Protein AF-A0A7J8W3J2-F1 (afdb_monomer_lite)

Radius of gyration: 18.78 Å; chains: 1; bounding box: 40×41×49 Å

Secondary structure (DSSP, 8-state):
--GGGSPSSHHHHHHHHHHHHHTS-HHHHHHTHHHHHHHHHHHHHHHHHHHHTT----HHHHHHHHHHHHHHHHHTS-HHHH-GGGGGG-TTSS--

Sequence (96 aa):
MGIAFTEYGPYWRSLRKFCNQQLFTASKIESFAPSRKEVLTHFIESLKEAAAAKEVVNIKFNLKEIIEELLYMVGVFNLADFVPFLGAFDLQVLCL

Structure (mmCIF, N/CA/C/O backbone):
data_AF-A0A7J8W3J2-F1
#
_entry.id   AF-A0A7J8W3J2-F1
#
loop_
_atom_site.group_PDB
_atom_site.id
_atom_site.type_symbol
_atom_site.label_atom_id
_atom_site.label_alt_id
_atom_site.label_comp_id
_atom_site.label_asym_id
_atom_site.label_entity_id
_atom_site.label_seq_id
_atom_site.pdbx_PDB_ins_code
_atom_site.Cartn_x
_atom_site.Cartn_y
_atom_site.Cartn_z
_atom_site.occupancy
_atom_site.B_iso_or_equiv
_atom_site.auth_seq_id
_atom_site.auth_comp_id
_atom_site.auth_asym_id
_atom_site.auth_atom_id
_atom_site.pdbx_PDB_model_num
ATOM 1 N N . MET A 1 1 ? -13.203 -14.710 6.254 1.00 44.72 1 MET A N 1
ATOM 2 C CA . MET A 1 1 ? -13.973 -13.498 5.889 1.00 44.72 1 MET A CA 1
ATOM 3 C C . MET A 1 1 ? -13.567 -12.375 6.833 1.00 44.72 1 MET A C 1
ATOM 5 O O . MET A 1 1 ? -13.855 -12.473 8.014 1.00 44.72 1 MET A O 1
ATOM 9 N N . GLY A 1 2 ? -12.810 -11.381 6.359 1.00 58.25 2 GLY A N 1
ATOM 10 C CA . GLY A 1 2 ? -12.381 -10.238 7.183 1.00 58.25 2 GLY A CA 1
ATOM 11 C C . GLY A 1 2 ? -13.427 -9.118 7.241 1.00 58.25 2 GLY A C 1
ATOM 12 O O . GLY A 1 2 ? -14.462 -9.217 6.587 1.00 58.25 2 GLY A O 1
ATOM 13 N N . ILE A 1 3 ? -13.114 -8.023 7.949 1.00 63.59 3 ILE A N 1
ATOM 14 C CA . ILE A 1 3 ? -13.913 -6.773 8.042 1.00 63.59 3 ILE A CA 1
ATOM 15 C C . ILE A 1 3 ? -14.541 -6.335 6.709 1.00 63.59 3 ILE A C 1
ATOM 17 O O . ILE A 1 3 ? -15.638 -5.782 6.692 1.00 63.59 3 ILE A O 1
ATOM 21 N N . ALA A 1 4 ? -13.832 -6.539 5.595 1.00 61.34 4 ALA A N 1
ATOM 22 C CA . ALA A 1 4 ? -14.266 -6.115 4.266 1.00 61.34 4 ALA A CA 1
ATOM 23 C C . ALA A 1 4 ? -15.522 -6.853 3.766 1.00 61.34 4 ALA A C 1
ATOM 25 O O . ALA A 1 4 ? -16.204 -6.350 2.881 1.00 61.34 4 ALA A O 1
ATOM 26 N N . PHE A 1 5 ? -15.830 -8.019 4.341 1.00 69.88 5 PHE A N 1
ATOM 27 C CA . PHE A 1 5 ? -16.917 -8.901 3.915 1.00 69.88 5 PHE A CA 1
ATOM 28 C C . PHE A 1 5 ? -17.966 -9.135 5.013 1.00 69.88 5 PHE A C 1
ATOM 30 O O . PHE A 1 5 ? -18.831 -9.990 4.851 1.00 69.88 5 PHE A O 1
ATOM 37 N N . THR A 1 6 ? -17.894 -8.412 6.136 1.00 72.50 6 THR A N 1
ATOM 38 C CA . THR A 1 6 ? -18.903 -8.492 7.206 1.00 72.50 6 THR A CA 1
ATOM 39 C C . THR A 1 6 ? -20.012 -7.471 6.982 1.00 72.50 6 THR A C 1
ATOM 41 O O . THR A 1 6 ? -19.724 -6.331 6.612 1.00 72.50 6 THR A O 1
ATOM 44 N N . GLU A 1 7 ? -21.256 -7.844 7.281 1.00 78.19 7 GLU A N 1
ATOM 45 C CA . GLU A 1 7 ? -22.398 -6.933 7.203 1.00 78.19 7 GLU A CA 1
ATOM 46 C C . GLU A 1 7 ? -22.226 -5.703 8.101 1.00 78.19 7 GLU A C 1
ATOM 48 O O . GLU A 1 7 ? -21.598 -5.734 9.167 1.00 78.19 7 GLU A O 1
ATOM 53 N N . TYR A 1 8 ? -22.800 -4.587 7.655 1.00 76.56 8 TYR A N 1
ATOM 54 C CA . TYR A 1 8 ? -22.737 -3.340 8.397 1.00 76.56 8 TYR A CA 1
ATOM 55 C C . TYR A 1 8 ? -23.497 -3.470 9.723 1.00 76.56 8 TYR A C 1
ATOM 57 O O . TYR A 1 8 ? -24.698 -3.723 9.753 1.00 76.56 8 TYR A O 1
ATOM 65 N N . GLY A 1 9 ? -22.806 -3.238 10.837 1.00 82.25 9 GLY A N 1
ATOM 66 C CA . GLY A 1 9 ? -23.394 -3.362 12.166 1.00 82.25 9 GLY A CA 1
ATOM 67 C C . GLY A 1 9 ? -22.520 -2.766 13.268 1.00 82.25 9 GLY A C 1
ATOM 68 O O . GLY A 1 9 ? -21.446 -2.222 12.989 1.00 82.25 9 GLY A O 1
ATOM 69 N N . PRO A 1 10 ? -22.955 -2.855 14.539 1.00 81.44 10 PRO A N 1
ATOM 70 C CA . PRO A 1 10 ? -22.188 -2.361 15.683 1.00 81.44 10 PRO A CA 1
ATOM 71 C C . PRO A 1 10 ? -20.762 -2.924 15.719 1.00 81.44 10 PRO A C 1
ATOM 73 O O . PRO A 1 10 ? -19.817 -2.178 15.955 1.00 81.44 10 PRO A O 1
ATOM 76 N N . TYR A 1 11 ? -20.611 -4.209 15.391 1.00 77.75 11 TYR A N 1
ATOM 77 C CA . TYR A 1 11 ? -19.327 -4.898 15.290 1.00 77.75 11 TYR A CA 1
ATOM 78 C C . TYR A 1 11 ? -18.405 -4.265 14.238 1.00 77.75 11 TYR A C 1
ATOM 80 O O . TYR A 1 11 ? -17.311 -3.812 14.576 1.00 77.75 11 TYR A O 1
ATOM 88 N N . TRP A 1 12 ? -18.874 -4.133 12.991 1.00 78.69 12 TRP A N 1
ATOM 89 C CA . TRP A 1 12 ? -18.111 -3.501 11.908 1.00 78.69 12 TRP A CA 1
ATOM 90 C C . TRP A 1 12 ? -17.699 -2.065 12.251 1.00 78.69 12 TRP A C 1
ATOM 92 O O . TRP A 1 12 ? -16.563 -1.665 12.004 1.00 78.69 12 TRP A O 1
ATOM 102 N N . ARG A 1 13 ? -18.598 -1.285 12.870 1.00 81.12 13 ARG A N 1
ATOM 103 C CA . ARG A 1 13 ? -18.311 0.098 13.285 1.00 81.12 13 ARG A CA 1
ATOM 104 C C . ARG A 1 13 ? -17.188 0.165 14.318 1.00 81.12 13 ARG A C 1
ATOM 106 O O . ARG A 1 13 ? -16.282 0.985 14.169 1.00 81.12 13 ARG A O 1
ATOM 113 N N . SER A 1 14 ? -17.236 -0.690 15.338 1.00 81.50 14 SER A N 1
ATOM 114 C CA . SER A 1 14 ? -16.210 -0.753 16.384 1.00 81.50 14 SER A CA 1
ATOM 115 C C . SER A 1 14 ? -14.852 -1.162 15.821 1.00 81.50 14 SER A C 1
ATOM 117 O O . SER A 1 14 ? -13.844 -0.520 16.105 1.00 81.50 14 SER A O 1
ATOM 119 N N . LEU A 1 15 ? -14.833 -2.170 14.953 1.00 73.81 15 LEU A N 1
ATOM 120 C CA . LEU A 1 15 ? -13.624 -2.648 14.290 1.00 73.81 15 LEU A CA 1
ATOM 121 C C . LEU A 1 15 ? -13.027 -1.618 13.329 1.00 73.81 15 LEU A C 1
ATOM 123 O O . LEU A 1 15 ? -11.829 -1.359 13.380 1.00 73.81 15 LEU A O 1
ATOM 127 N N . ARG A 1 16 ? -13.851 -0.939 12.523 1.00 77.94 16 ARG A N 1
ATOM 128 C CA . ARG A 1 16 ? -13.389 0.168 11.672 1.00 77.94 16 ARG A CA 1
ATOM 129 C C . ARG A 1 16 ? -12.777 1.295 12.498 1.00 77.94 16 ARG A C 1
ATOM 131 O O . ARG A 1 16 ? -11.740 1.834 12.119 1.00 77.94 16 ARG A O 1
ATOM 138 N N . LYS A 1 17 ? -13.407 1.658 13.620 1.00 81.00 17 LYS A N 1
ATOM 139 C CA . LYS A 1 17 ? -12.880 2.676 14.536 1.00 81.00 17 LYS A CA 1
ATOM 140 C C . LYS A 1 17 ? -11.525 2.247 15.103 1.00 81.00 17 LYS A C 1
ATOM 142 O O . LYS A 1 17 ? -10.596 3.046 15.077 1.00 81.00 17 LYS A O 1
ATOM 147 N N . PHE A 1 18 ? -11.398 0.994 15.533 1.00 79.19 18 PHE A N 1
ATOM 148 C CA . PHE A 1 18 ? -10.137 0.430 16.010 1.00 79.19 18 PHE A CA 1
ATOM 149 C C . PHE A 1 18 ? -9.041 0.482 14.935 1.00 79.19 18 PHE A C 1
ATOM 151 O O . PHE A 1 18 ? -7.979 1.050 15.180 1.00 79.19 18 PHE A O 1
ATOM 158 N N . CYS A 1 19 ? -9.314 -0.009 13.720 1.00 74.00 19 CYS A N 1
ATOM 159 C CA . CYS A 1 19 ? -8.361 0.043 12.609 1.00 74.00 19 CYS A CA 1
ATOM 160 C C . CYS A 1 19 ? -7.939 1.483 12.286 1.00 74.00 19 CYS A C 1
ATOM 162 O O . CYS A 1 19 ? -6.751 1.753 12.148 1.00 74.00 19 CYS A O 1
ATOM 164 N N . ASN A 1 20 ? -8.878 2.430 12.232 1.00 76.19 20 ASN A N 1
ATOM 165 C CA . ASN A 1 20 ? -8.551 3.834 11.973 1.00 76.19 20 ASN A CA 1
ATOM 166 C C . ASN A 1 20 ? -7.694 4.471 13.073 1.00 76.19 20 ASN A C 1
ATOM 168 O O . ASN A 1 20 ? -6.856 5.310 12.770 1.00 76.19 20 ASN A O 1
ATOM 172 N N . GLN A 1 21 ? -7.907 4.099 14.335 1.00 77.62 21 GLN A N 1
ATOM 173 C CA . GLN A 1 21 ? -7.194 4.696 15.466 1.00 77.62 21 GLN A CA 1
ATOM 174 C C . GLN A 1 21 ? -5.833 4.054 15.744 1.00 77.62 21 GLN A C 1
ATOM 176 O O . GLN A 1 21 ? -4.962 4.709 16.312 1.00 77.62 21 GLN A O 1
ATOM 181 N N . GLN A 1 22 ? -5.661 2.778 15.399 1.00 72.06 22 GLN A N 1
ATOM 182 C CA . GLN A 1 22 ? -4.469 2.008 15.765 1.00 72.06 22 GLN A CA 1
ATOM 183 C C . GLN A 1 22 ? -3.589 1.650 14.570 1.00 72.06 22 GLN A C 1
ATOM 185 O O . GLN A 1 22 ? -2.370 1.562 14.725 1.00 72.06 22 GLN A O 1
ATOM 190 N N . LEU A 1 23 ? -4.177 1.455 13.388 1.00 67.88 23 LEU A N 1
ATOM 191 C CA . LEU A 1 23 ? -3.477 0.979 12.189 1.00 67.88 23 LEU A CA 1
ATOM 192 C C . LEU A 1 23 ? -3.346 2.080 11.129 1.00 67.88 23 LEU A C 1
ATOM 194 O O . LEU A 1 23 ? -2.284 2.229 10.535 1.00 67.88 23 LEU A O 1
ATOM 198 N N . PHE A 1 24 ? -4.387 2.895 10.938 1.00 72.06 24 PHE A N 1
ATOM 199 C CA . PHE A 1 24 ? -4.455 3.914 9.879 1.00 72.06 24 PHE A CA 1
ATOM 200 C C . PHE A 1 24 ? -4.426 5.358 10.399 1.00 72.06 24 PHE A C 1
ATOM 202 O O . PHE A 1 24 ? -5.032 6.257 9.817 1.00 72.06 24 PHE A O 1
ATOM 209 N N . THR A 1 25 ? -3.708 5.600 11.492 1.00 80.44 25 THR A N 1
ATOM 210 C CA . THR A 1 25 ? -3.467 6.960 11.993 1.00 80.44 25 THR A CA 1
ATOM 211 C C . THR A 1 25 ? -2.476 7.685 11.086 1.00 80.44 25 THR A C 1
ATOM 213 O O . THR A 1 25 ? -1.530 7.068 10.600 1.00 80.44 25 THR A O 1
ATOM 216 N N . ALA A 1 26 ? -2.632 9.002 10.909 1.00 80.00 26 ALA A N 1
ATOM 217 C CA . ALA A 1 26 ? -1.746 9.821 10.071 1.00 80.00 26 ALA A CA 1
ATOM 218 C C . ALA A 1 26 ? -0.254 9.608 10.389 1.00 80.00 26 ALA A C 1
ATOM 220 O O . ALA A 1 26 ? 0.523 9.310 9.491 1.00 80.00 26 ALA A O 1
ATOM 221 N N . SER A 1 27 ? 0.118 9.619 11.673 1.00 80.06 27 SER A N 1
ATOM 222 C CA . SER A 1 27 ? 1.497 9.363 12.119 1.00 80.06 27 SER A CA 1
ATOM 223 C C . SER A 1 27 ? 2.032 7.988 11.692 1.00 80.06 27 SER A C 1
ATOM 225 O O . SER A 1 27 ? 3.188 7.868 11.294 1.00 80.06 27 SER A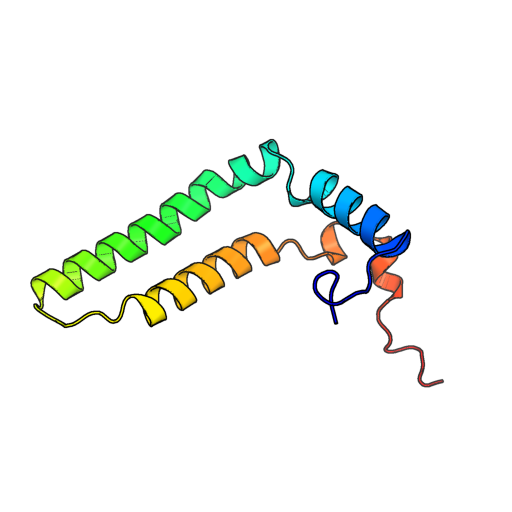 O 1
ATOM 227 N N . LYS A 1 28 ? 1.188 6.950 11.715 1.00 75.50 28 LYS A N 1
ATOM 228 C CA . LYS A 1 28 ? 1.575 5.597 11.295 1.00 75.50 28 LYS A CA 1
ATOM 229 C C . LYS A 1 28 ? 1.683 5.506 9.778 1.00 75.50 28 LYS A C 1
ATOM 231 O O . LYS A 1 28 ? 2.633 4.943 9.257 1.00 75.50 28 LYS A O 1
ATOM 236 N N . ILE A 1 29 ? 0.767 6.134 9.046 1.00 76.56 29 ILE A N 1
ATOM 237 C CA . ILE A 1 29 ? 0.849 6.240 7.582 1.00 76.56 29 ILE A CA 1
ATOM 238 C C . ILE A 1 29 ? 2.129 6.979 7.159 1.00 76.56 29 ILE A C 1
ATOM 240 O O . ILE A 1 29 ? 2.780 6.588 6.184 1.00 76.56 29 ILE A O 1
ATOM 244 N N . GLU A 1 30 ? 2.509 8.024 7.889 1.00 82.00 30 GLU A N 1
ATOM 245 C CA . GLU A 1 30 ? 3.746 8.772 7.671 1.00 82.00 30 GLU A CA 1
ATOM 246 C C . GLU A 1 30 ? 4.991 7.946 7.994 1.00 82.00 30 GLU A C 1
ATOM 248 O O . GLU A 1 30 ? 5.944 7.996 7.219 1.00 82.00 30 GLU A O 1
ATOM 253 N N . SER A 1 31 ? 4.977 7.101 9.032 1.00 79.31 31 SER A N 1
ATOM 254 C CA . SER A 1 31 ? 6.112 6.209 9.308 1.00 79.31 31 SER A CA 1
ATOM 255 C C . SER A 1 31 ? 6.389 5.204 8.181 1.00 79.31 31 SER A C 1
ATOM 257 O O . SER A 1 31 ? 7.525 4.767 8.036 1.00 79.31 31 SER A O 1
ATOM 259 N N . PHE A 1 32 ? 5.399 4.887 7.333 1.00 74.12 32 PHE A N 1
ATOM 260 C CA . PHE A 1 32 ? 5.590 4.063 6.123 1.00 74.12 32 PHE A CA 1
ATOM 261 C C . PHE A 1 32 ? 5.955 4.855 4.867 1.00 74.12 32 PHE A C 1
ATOM 263 O O . PHE A 1 32 ? 6.183 4.257 3.816 1.00 74.12 32 PHE A O 1
ATOM 270 N N . ALA A 1 33 ? 5.989 6.188 4.919 1.00 80.38 33 ALA A N 1
ATOM 271 C CA . ALA A 1 33 ? 6.441 6.998 3.793 1.00 80.38 33 ALA A CA 1
ATOM 272 C C . ALA A 1 33 ? 7.817 6.575 3.232 1.00 80.38 33 ALA A C 1
ATOM 274 O O . ALA A 1 33 ? 7.916 6.486 2.005 1.00 80.38 33 ALA A O 1
ATOM 275 N N . PRO A 1 34 ? 8.849 6.268 4.052 1.00 83.44 34 PRO A N 1
ATOM 276 C CA . PRO A 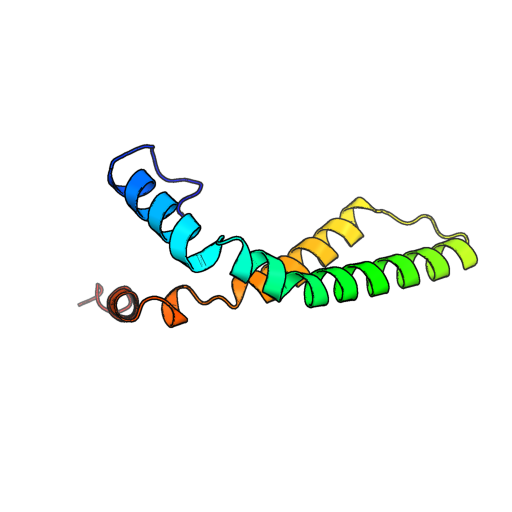1 34 ? 10.130 5.785 3.534 1.00 83.44 34 PRO A CA 1
ATOM 277 C C . PRO A 1 34 ? 10.000 4.455 2.784 1.00 83.44 34 PRO A C 1
ATOM 279 O O . PRO A 1 34 ? 10.448 4.375 1.645 1.00 83.44 34 PRO A O 1
ATOM 282 N N . SER A 1 35 ? 9.303 3.462 3.344 1.00 80.62 35 SER A N 1
ATOM 283 C CA . SER A 1 35 ? 9.100 2.161 2.685 1.00 80.62 35 SER A CA 1
ATOM 284 C C . SER A 1 35 ? 8.324 2.295 1.372 1.00 80.62 35 SER A C 1
ATOM 286 O O . SER A 1 35 ? 8.680 1.680 0.373 1.00 80.62 35 SER A O 1
ATOM 288 N N . ARG A 1 36 ? 7.303 3.167 1.319 1.00 81.50 36 ARG A N 1
ATOM 289 C CA . ARG A 1 36 ? 6.591 3.457 0.060 1.00 81.50 36 ARG A CA 1
ATOM 290 C C . ARG A 1 36 ? 7.498 4.064 -0.997 1.00 81.50 36 ARG A C 1
ATOM 29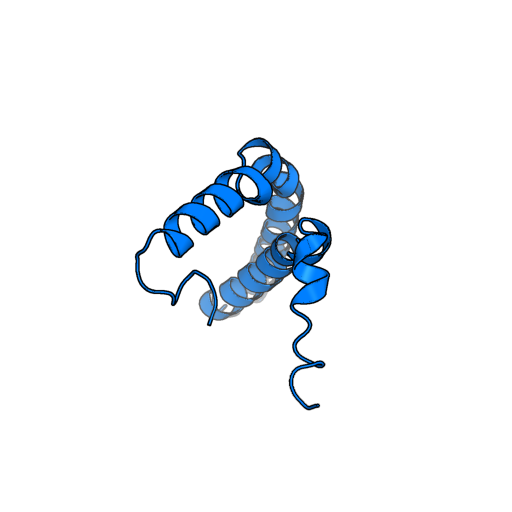2 O O . ARG A 1 36 ? 7.359 3.752 -2.175 1.00 81.50 36 ARG A O 1
ATOM 299 N N . LYS A 1 37 ? 8.396 4.954 -0.581 1.00 86.81 37 LYS A N 1
ATOM 300 C CA . LYS A 1 37 ? 9.351 5.596 -1.479 1.00 86.81 37 LYS A CA 1
ATOM 301 C C . LYS A 1 37 ? 10.361 4.586 -2.018 1.00 86.81 37 LYS A C 1
ATOM 303 O O . LYS A 1 37 ? 10.682 4.656 -3.198 1.00 86.81 37 LYS A O 1
ATOM 308 N N . GLU A 1 38 ? 10.826 3.662 -1.187 1.00 86.69 38 GLU A N 1
ATOM 309 C CA . GLU A 1 38 ? 11.773 2.612 -1.568 1.00 86.69 38 GLU A CA 1
ATOM 310 C C . GLU A 1 38 ? 11.188 1.669 -2.626 1.00 86.69 38 GLU A C 1
ATOM 312 O O . GLU A 1 38 ? 11.729 1.595 -3.728 1.00 86.69 38 GLU A O 1
ATOM 317 N N . VAL A 1 39 ? 10.019 1.069 -2.361 1.00 82.88 39 VAL A N 1
ATOM 318 C CA . VAL A 1 39 ? 9.347 0.159 -3.312 1.00 82.88 39 VAL A CA 1
ATOM 319 C C . VAL A 1 39 ? 9.054 0.864 -4.644 1.00 82.88 39 VAL A C 1
ATOM 321 O O . VAL A 1 39 ? 9.276 0.316 -5.724 1.00 82.88 39 VAL A O 1
ATOM 324 N N . LEU A 1 40 ? 8.603 2.123 -4.595 1.00 86.19 40 LEU A N 1
ATOM 325 C CA . LEU A 1 40 ? 8.341 2.902 -5.807 1.00 86.19 40 LEU A CA 1
ATOM 326 C C . LEU A 1 40 ? 9.628 3.232 -6.580 1.00 86.19 40 LEU A C 1
ATOM 328 O O . LEU A 1 40 ? 9.608 3.271 -7.809 1.00 86.19 40 LEU A O 1
ATOM 332 N N . THR A 1 41 ? 10.736 3.483 -5.879 1.00 90.31 41 THR A N 1
ATOM 333 C CA . THR A 1 41 ? 12.031 3.775 -6.512 1.00 90.31 41 THR A CA 1
ATOM 334 C C . THR A 1 41 ? 12.522 2.557 -7.284 1.00 90.31 41 THR A C 1
ATOM 336 O O . THR A 1 41 ? 12.808 2.686 -8.473 1.00 90.31 41 THR A O 1
ATOM 339 N N . HIS A 1 42 ? 12.493 1.378 -6.656 1.00 87.06 42 HIS A N 1
ATOM 340 C CA . HIS A 1 42 ? 12.856 0.115 -7.298 1.00 87.06 42 HIS A CA 1
ATOM 341 C C . HIS A 1 42 ? 11.987 -0.172 -8.534 1.00 87.06 42 HIS A C 1
ATOM 343 O O . HIS A 1 42 ? 12.485 -0.537 -9.598 1.00 87.06 42 HIS A O 1
ATOM 349 N N . PHE A 1 43 ? 10.678 0.089 -8.448 1.00 85.62 43 PHE A N 1
ATOM 350 C CA . PHE A 1 43 ? 9.788 -0.054 -9.599 1.00 85.62 43 PHE A CA 1
ATOM 351 C C . PHE A 1 43 ? 10.141 0.888 -10.759 1.00 85.62 43 PHE A C 1
ATOM 353 O O . PHE A 1 43 ? 10.150 0.477 -11.918 1.00 85.62 43 PHE A O 1
ATOM 360 N N . ILE A 1 44 ? 10.432 2.158 -10.467 1.00 89.81 44 ILE A N 1
ATOM 361 C CA . ILE A 1 44 ? 10.813 3.137 -11.492 1.00 89.81 44 ILE A CA 1
ATOM 362 C C . ILE A 1 44 ? 12.140 2.746 -12.153 1.00 89.81 44 ILE A C 1
ATOM 364 O O . ILE A 1 44 ? 12.299 2.950 -13.356 1.00 89.81 44 ILE A O 1
ATOM 368 N N . GLU A 1 45 ? 13.086 2.198 -11.394 1.00 90.69 45 GLU A N 1
ATOM 369 C CA . GLU A 1 45 ? 14.351 1.683 -11.924 1.00 90.69 45 GLU A CA 1
ATOM 370 C C . GLU A 1 45 ? 14.118 0.498 -12.865 1.00 90.69 45 GLU A C 1
ATOM 372 O O . GLU A 1 45 ? 14.533 0.564 -14.022 1.00 90.69 45 GLU A O 1
ATOM 377 N N . SER A 1 46 ? 13.328 -0.495 -12.445 1.00 87.75 46 SER A N 1
ATOM 378 C CA . SER A 1 46 ? 12.932 -1.625 -13.297 1.00 87.75 46 SER A CA 1
ATOM 379 C C . SER A 1 46 ? 12.236 -1.169 -14.591 1.00 87.75 46 SER A C 1
ATOM 381 O O . SER A 1 46 ? 12.529 -1.667 -15.680 1.00 87.75 46 SER A O 1
ATOM 383 N N . LEU A 1 47 ? 11.367 -0.153 -14.516 1.00 88.69 47 LEU A N 1
ATOM 384 C CA . LEU A 1 47 ? 10.734 0.430 -15.703 1.00 88.69 47 LEU A CA 1
ATOM 385 C C . LEU A 1 47 ? 11.736 1.107 -16.644 1.00 88.69 47 LEU A C 1
ATOM 387 O O . LEU A 1 47 ? 11.577 1.022 -17.862 1.00 88.69 47 LEU A O 1
ATOM 391 N N . LYS A 1 48 ? 12.748 1.799 -16.109 1.00 89.94 48 LYS A N 1
ATOM 392 C CA . LYS A 1 48 ? 13.794 2.435 -16.925 1.00 89.94 48 LYS A CA 1
ATOM 393 C C . LYS A 1 48 ? 14.635 1.395 -17.655 1.00 89.94 48 LYS A C 1
ATOM 395 O O . LYS A 1 48 ? 14.942 1.597 -18.828 1.00 89.94 48 LYS A O 1
ATOM 400 N N . GLU A 1 49 ? 14.981 0.300 -16.987 1.00 90.25 49 GLU A N 1
ATOM 401 C CA . GLU A 1 49 ? 15.728 -0.811 -17.584 1.00 90.25 49 GLU A CA 1
ATOM 402 C C . GLU A 1 49 ? 14.933 -1.473 -18.710 1.00 90.25 49 GLU A C 1
ATOM 404 O O . GLU A 1 49 ? 15.431 -1.597 -19.830 1.00 90.25 49 GLU A O 1
ATOM 409 N N . ALA A 1 50 ? 13.661 -1.789 -18.465 1.00 87.81 50 ALA A N 1
ATOM 410 C CA . ALA A 1 50 ? 12.790 -2.366 -19.482 1.00 87.81 50 ALA A CA 1
ATOM 411 C C . ALA A 1 50 ? 12.554 -1.410 -20.669 1.00 87.81 50 ALA A C 1
ATOM 413 O O . ALA A 1 50 ? 12.532 -1.831 -21.828 1.00 87.81 50 ALA A O 1
ATOM 414 N N . ALA A 1 51 ? 12.447 -0.100 -20.411 1.00 88.94 51 ALA A N 1
ATOM 415 C CA . ALA A 1 51 ? 12.359 0.911 -21.462 1.00 88.94 51 ALA A CA 1
ATOM 416 C C . ALA A 1 51 ? 13.648 0.996 -22.299 1.00 88.94 51 ALA A C 1
ATOM 418 O O . ALA A 1 51 ? 13.574 1.131 -23.523 1.00 88.94 51 ALA A O 1
ATOM 419 N N . ALA A 1 52 ? 14.823 0.883 -21.671 1.00 91.00 52 ALA A N 1
ATOM 420 C CA . ALA A 1 52 ? 16.110 0.838 -22.366 1.00 91.00 52 ALA A CA 1
ATOM 421 C C . ALA A 1 52 ? 16.250 -0.427 -23.233 1.00 91.00 52 ALA A C 1
ATOM 423 O O . ALA A 1 52 ? 16.758 -0.349 -24.353 1.00 91.00 52 ALA A O 1
ATOM 424 N N . ALA A 1 53 ? 15.724 -1.559 -22.760 1.00 91.19 53 ALA A N 1
ATOM 425 C CA . ALA A 1 53 ? 15.633 -2.812 -23.510 1.00 91.19 53 ALA A CA 1
ATOM 426 C C . ALA A 1 53 ? 14.556 -2.796 -24.618 1.00 91.19 53 ALA A C 1
ATOM 428 O O . ALA A 1 53 ? 14.494 -3.720 -25.428 1.00 91.19 53 ALA A O 1
ATOM 429 N N . LYS A 1 54 ? 13.736 -1.731 -24.701 1.00 90.12 54 LYS A N 1
ATOM 430 C CA . LYS A 1 54 ? 12.565 -1.603 -25.593 1.00 90.12 54 LYS A CA 1
ATOM 431 C C . LYS A 1 54 ? 11.553 -2.741 -25.423 1.00 90.12 54 LYS A C 1
ATOM 433 O O . LYS A 1 54 ? 10.883 -3.133 -26.381 1.00 90.12 54 LYS A O 1
ATOM 438 N N . GLU A 1 55 ? 11.428 -3.255 -24.207 1.00 89.75 55 GLU A N 1
ATOM 439 C CA . GLU A 1 55 ? 10.478 -4.309 -23.883 1.00 89.75 55 GLU A CA 1
ATOM 440 C C . GLU A 1 55 ? 9.085 -3.741 -23.602 1.00 89.75 55 GLU A C 1
ATOM 442 O O . GLU A 1 55 ? 8.910 -2.636 -23.081 1.00 89.75 55 GLU A O 1
ATOM 447 N N . VAL A 1 56 ? 8.060 -4.518 -23.951 1.00 83.56 56 VAL A N 1
ATOM 448 C CA . VAL A 1 56 ? 6.674 -4.180 -23.623 1.00 83.56 56 VAL A CA 1
ATOM 449 C C . VAL A 1 56 ? 6.413 -4.595 -22.180 1.00 83.56 56 VAL A C 1
ATOM 451 O O . VAL A 1 56 ? 6.245 -5.777 -21.887 1.00 83.56 56 VAL A O 1
ATOM 454 N N . VAL A 1 57 ? 6.350 -3.619 -21.275 1.00 83.12 57 VAL A N 1
ATOM 455 C CA . VAL A 1 57 ? 6.072 -3.876 -19.857 1.00 83.12 57 VAL A CA 1
ATOM 456 C C . VAL A 1 57 ? 4.573 -3.938 -19.607 1.00 83.12 57 VAL A C 1
ATOM 458 O O . VAL A 1 57 ? 3.830 -3.002 -19.916 1.00 83.12 57 VAL A O 1
ATOM 461 N N . ASN A 1 58 ? 4.120 -5.017 -18.972 1.00 84.19 58 ASN A N 1
ATOM 462 C CA . ASN A 1 58 ? 2.737 -5.124 -18.537 1.00 84.19 58 ASN A CA 1
ATOM 463 C C . ASN A 1 58 ? 2.557 -4.561 -17.124 1.00 84.19 58 ASN A C 1
ATOM 465 O O . ASN A 1 58 ? 2.586 -5.279 -16.127 1.00 84.19 58 ASN A O 1
ATOM 469 N N . ILE A 1 59 ? 2.296 -3.257 -17.068 1.00 82.19 59 ILE A N 1
ATOM 470 C CA . ILE A 1 59 ? 2.177 -2.458 -15.840 1.00 82.19 59 ILE A CA 1
ATOM 471 C C . ILE A 1 59 ? 1.214 -3.086 -14.816 1.00 82.19 59 ILE A C 1
ATOM 473 O O . ILE A 1 59 ? 1.427 -2.961 -13.615 1.00 82.19 59 ILE A O 1
ATOM 477 N N . LYS A 1 60 ? 0.167 -3.794 -15.262 1.00 81.31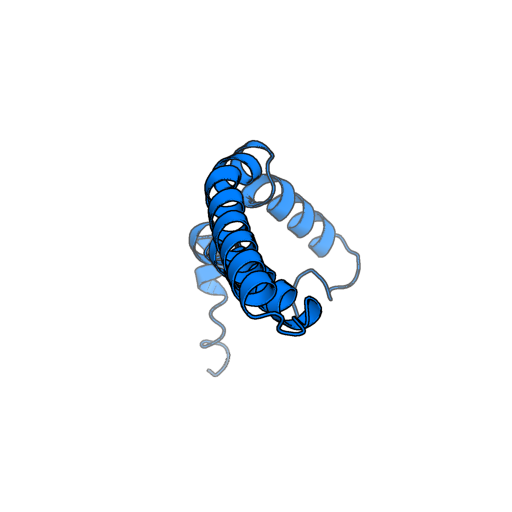 60 LYS A N 1
ATOM 478 C CA . LYS A 1 60 ? -0.798 -4.455 -14.369 1.00 81.31 60 LYS A CA 1
ATOM 479 C C . LYS A 1 60 ? -0.161 -5.512 -13.464 1.00 81.31 60 LYS A C 1
ATOM 481 O O . LYS A 1 60 ? -0.550 -5.607 -12.303 1.00 81.31 60 LYS A O 1
ATOM 486 N N . PHE A 1 61 ? 0.768 -6.308 -13.991 1.00 78.81 61 PHE A N 1
ATOM 487 C CA . PHE A 1 61 ? 1.427 -7.358 -13.216 1.00 78.81 61 PHE A CA 1
ATOM 488 C C . PHE A 1 61 ? 2.428 -6.752 -12.234 1.00 78.81 61 PHE A C 1
ATOM 490 O O . PHE A 1 61 ? 2.347 -7.048 -11.046 1.00 78.81 61 PHE A O 1
ATOM 497 N N . ASN A 1 62 ? 3.253 -5.807 -12.687 1.00 79.94 62 ASN A N 1
ATOM 498 C CA . ASN A 1 62 ? 4.213 -5.127 -11.817 1.00 79.94 62 ASN A CA 1
ATOM 499 C C . ASN A 1 62 ? 3.521 -4.315 -10.706 1.00 79.94 62 ASN A C 1
ATOM 501 O O . ASN A 1 62 ? 3.979 -4.301 -9.570 1.00 79.94 62 ASN A O 1
ATOM 505 N N . LEU A 1 63 ? 2.381 -3.670 -10.993 1.00 79.56 63 LEU A N 1
ATOM 506 C CA . LEU A 1 63 ? 1.590 -2.985 -9.964 1.00 79.56 63 LEU A CA 1
ATOM 507 C C . LEU A 1 63 ? 1.068 -3.950 -8.899 1.00 79.56 63 LEU A C 1
ATOM 509 O O . LEU A 1 63 ? 1.027 -3.584 -7.729 1.00 79.56 63 LEU A O 1
ATOM 513 N N . LYS A 1 64 ? 0.656 -5.162 -9.283 1.00 81.00 64 LYS A N 1
ATOM 514 C CA . LYS A 1 64 ? 0.207 -6.175 -8.321 1.00 81.00 64 LYS A CA 1
ATOM 515 C C . LYS A 1 64 ? 1.345 -6.569 -7.380 1.00 81.00 64 LYS A C 1
ATOM 517 O O . LYS A 1 64 ? 1.123 -6.634 -6.180 1.00 81.00 64 LYS A O 1
ATOM 522 N N . GLU A 1 65 ? 2.540 -6.757 -7.924 1.00 81.25 65 GLU A N 1
ATOM 523 C CA . GLU A 1 65 ? 3.746 -7.127 -7.179 1.00 81.25 65 GLU A CA 1
ATOM 524 C C . GLU A 1 65 ? 4.153 -6.035 -6.173 1.00 81.25 65 GLU A C 1
ATOM 526 O O . GLU A 1 65 ? 4.309 -6.311 -4.988 1.00 81.25 65 GLU A O 1
ATOM 531 N N . ILE A 1 66 ? 4.155 -4.765 -6.599 1.00 81.62 66 ILE A N 1
ATOM 532 C CA . ILE A 1 66 ? 4.368 -3.599 -5.718 1.00 81.62 66 ILE A CA 1
ATOM 533 C C . ILE A 1 66 ? 3.328 -3.532 -4.603 1.00 81.62 66 ILE A C 1
ATOM 535 O O . ILE A 1 66 ? 3.645 -3.224 -3.455 1.00 81.62 66 ILE A O 1
ATOM 539 N N . ILE A 1 67 ? 2.057 -3.747 -4.951 1.00 78.50 67 ILE A N 1
ATOM 540 C CA . ILE A 1 67 ? 0.958 -3.700 -3.989 1.00 78.50 67 ILE A CA 1
ATOM 541 C C . ILE A 1 67 ? 1.121 -4.826 -2.973 1.00 78.50 67 ILE A C 1
ATOM 543 O O . ILE A 1 67 ? 0.899 -4.571 -1.798 1.00 78.50 67 ILE A O 1
ATOM 547 N N . GLU A 1 68 ? 1.529 -6.026 -3.387 1.00 78.75 68 GLU A N 1
ATOM 548 C CA . GLU A 1 68 ? 1.802 -7.158 -2.495 1.00 78.75 68 GLU 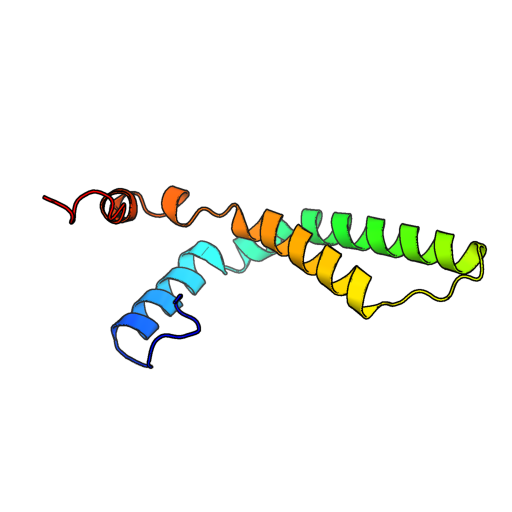A CA 1
ATOM 549 C C . GLU A 1 68 ? 2.991 -6.883 -1.568 1.00 78.75 68 GLU A C 1
ATOM 551 O O . GLU A 1 68 ? 2.877 -7.117 -0.369 1.00 78.75 68 GLU A O 1
ATOM 556 N N . GLU A 1 69 ? 4.080 -6.306 -2.073 1.00 78.69 69 GLU A N 1
ATOM 557 C CA . GLU A 1 69 ? 5.250 -5.928 -1.271 1.00 78.69 69 GLU A CA 1
ATOM 558 C C . GLU A 1 69 ? 4.916 -4.819 -0.256 1.00 78.69 69 GLU A C 1
ATOM 560 O O . GLU A 1 69 ? 5.247 -4.909 0.929 1.00 78.69 69 GLU A O 1
ATOM 565 N N . LEU A 1 70 ? 4.144 -3.811 -0.675 1.00 75.38 70 LEU A N 1
ATOM 566 C CA . LEU A 1 70 ? 3.604 -2.786 0.220 1.00 75.38 70 LEU A CA 1
ATOM 567 C C . LEU A 1 70 ? 2.624 -3.358 1.245 1.00 75.38 70 LEU A C 1
ATOM 569 O O . LEU A 1 70 ? 2.678 -2.978 2.413 1.00 75.38 70 LEU A O 1
ATOM 573 N N . LEU A 1 71 ? 1.724 -4.254 0.835 1.00 72.81 71 LEU A N 1
ATOM 574 C CA . LEU A 1 71 ? 0.785 -4.924 1.733 1.00 72.81 71 LEU A CA 1
ATOM 575 C C . LEU A 1 71 ? 1.481 -5.890 2.673 1.00 72.81 71 LEU A C 1
ATOM 577 O O . LEU A 1 71 ? 0.959 -6.105 3.753 1.00 72.81 71 LEU A O 1
ATOM 581 N N . TYR A 1 72 ? 2.624 -6.455 2.309 1.00 71.94 72 TYR A N 1
ATOM 582 C CA . TYR A 1 72 ? 3.432 -7.251 3.217 1.00 71.94 72 TYR A CA 1
ATOM 583 C C . TYR A 1 72 ? 4.065 -6.341 4.273 1.00 71.94 72 TYR A C 1
ATOM 585 O O . TYR A 1 72 ? 3.862 -6.546 5.463 1.00 71.94 72 TYR A O 1
ATOM 593 N N . MET A 1 73 ? 4.706 -5.246 3.861 1.00 64.75 73 MET A N 1
ATOM 594 C CA . MET A 1 73 ? 5.335 -4.290 4.783 1.00 64.75 73 MET A CA 1
ATOM 595 C C . MET A 1 73 ? 4.327 -3.586 5.709 1.00 64.75 73 MET A C 1
ATOM 597 O O . MET A 1 73 ? 4.629 -3.320 6.870 1.00 64.75 73 MET A O 1
ATOM 601 N N . VAL A 1 74 ? 3.112 -3.311 5.222 1.00 64.44 74 VAL A N 1
ATOM 602 C CA . VAL A 1 74 ? 2.000 -2.772 6.026 1.00 64.44 74 VAL A CA 1
ATOM 603 C C . VAL A 1 74 ? 1.251 -3.891 6.769 1.00 64.44 74 VAL A C 1
ATOM 605 O O . VAL A 1 74 ? 0.761 -3.682 7.867 1.00 64.44 74 VAL A O 1
ATOM 608 N N . GLY A 1 75 ? 1.145 -5.091 6.209 1.00 56.69 75 GLY A N 1
ATOM 609 C CA . GLY A 1 75 ? 0.400 -6.232 6.759 1.00 56.69 75 GLY A CA 1
ATOM 610 C C . GLY A 1 75 ? 1.151 -7.023 7.829 1.00 56.69 75 GLY A C 1
ATOM 611 O O . GLY A 1 75 ? 0.514 -7.716 8.614 1.00 56.69 75 GLY A O 1
ATOM 612 N N . VAL A 1 76 ? 2.475 -6.853 7.932 1.00 51.28 76 VAL A N 1
ATOM 613 C CA . VAL A 1 76 ? 3.300 -7.280 9.081 1.00 51.28 76 VAL A CA 1
ATOM 614 C C . VAL A 1 76 ? 2.964 -6.481 10.353 1.00 51.28 76 VAL A C 1
ATOM 616 O O . VAL A 1 76 ? 3.427 -6.822 11.438 1.00 51.28 76 VAL A O 1
ATOM 619 N N . PHE A 1 77 ? 2.032 -5.518 10.296 1.00 51.03 77 PHE A N 1
ATOM 620 C CA . PHE A 1 77 ? 1.115 -5.319 11.420 1.00 51.03 77 PHE A CA 1
ATOM 621 C C . PHE A 1 77 ? 0.289 -6.587 11.627 1.00 51.03 77 PHE A C 1
ATOM 623 O O . PHE A 1 77 ? -0.895 -6.644 11.288 1.00 51.03 77 PHE A O 1
ATOM 630 N N . ASN A 1 78 ? 0.908 -7.607 12.211 1.00 46.88 78 ASN A N 1
ATOM 631 C CA . ASN A 1 78 ? 0.181 -8.718 12.768 1.00 46.88 78 ASN A CA 1
ATOM 632 C C . ASN A 1 78 ? -0.864 -8.094 13.689 1.00 46.88 78 ASN A C 1
ATOM 634 O O . ASN A 1 78 ? -0.545 -7.416 14.667 1.00 46.88 78 ASN A O 1
ATOM 638 N N . LEU A 1 79 ? -2.140 -8.290 13.363 1.00 44.84 79 LEU A N 1
ATOM 639 C CA . LEU A 1 79 ? -3.225 -7.921 14.265 1.00 44.84 79 LEU A CA 1
ATOM 640 C C . LEU A 1 79 ? -2.993 -8.587 15.641 1.00 44.84 79 LEU A C 1
ATOM 642 O O . LEU A 1 79 ? -3.425 -8.053 16.653 1.00 44.84 79 LEU A O 1
ATOM 646 N N . ALA A 1 80 ? -2.234 -9.692 15.668 1.00 36.81 80 ALA A N 1
ATOM 647 C CA . ALA A 1 80 ? -1.702 -10.361 16.850 1.00 36.81 80 ALA A CA 1
ATOM 648 C C . ALA A 1 80 ? -0.687 -9.533 17.672 1.00 36.81 80 ALA A C 1
ATOM 650 O O . ALA A 1 80 ? -0.719 -9.616 18.895 1.00 36.81 80 ALA A O 1
ATOM 651 N N . ASP A 1 81 ? 0.147 -8.687 17.057 1.00 47.84 81 ASP A N 1
ATOM 652 C CA . ASP A 1 81 ? 1.137 -7.860 17.775 1.00 47.84 81 ASP A CA 1
ATOM 653 C C . ASP A 1 81 ? 0.491 -6.651 18.465 1.00 47.84 81 ASP A C 1
ATOM 655 O O . ASP A 1 81 ? 0.969 -6.168 19.490 1.00 47.84 81 ASP A O 1
ATOM 659 N N . PHE A 1 82 ? -0.627 -6.158 17.923 1.00 44.88 82 PHE A N 1
ATOM 660 C CA . PHE A 1 82 ? -1.373 -5.026 18.488 1.00 44.88 82 PHE A CA 1
ATOM 661 C C . PHE A 1 82 ? -2.563 -5.441 19.357 1.00 44.88 82 PHE A C 1
ATOM 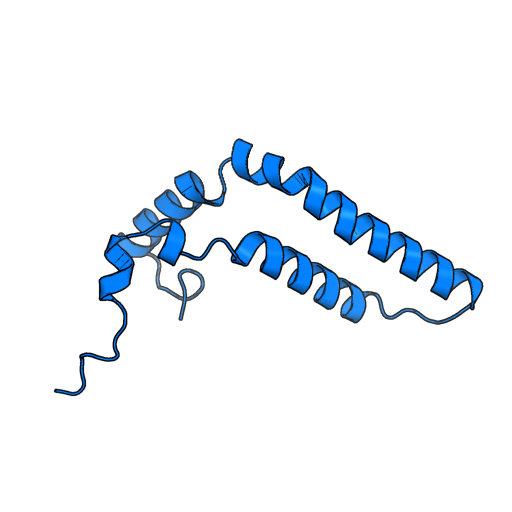663 O O . PHE A 1 82 ? -3.192 -4.583 19.983 1.00 44.88 82 PHE A O 1
ATOM 670 N N . VAL A 1 83 ? -2.885 -6.737 19.410 1.00 47.19 83 VAL A N 1
ATOM 671 C CA . VAL A 1 83 ? -4.055 -7.244 20.122 1.00 47.19 83 VAL A CA 1
ATOM 672 C C . VAL A 1 83 ? -3.704 -8.481 20.958 1.00 47.19 83 VAL A C 1
ATOM 674 O O . VAL A 1 83 ? -3.997 -9.607 20.553 1.00 47.19 83 VAL A O 1
ATOM 677 N N . PRO A 1 84 ? -3.177 -8.291 22.184 1.00 48.00 84 PRO A N 1
ATOM 678 C CA . PRO A 1 84 ? -2.910 -9.392 23.112 1.00 48.00 84 PRO A CA 1
ATOM 679 C C . PRO A 1 84 ? -4.148 -10.267 23.390 1.00 48.00 84 PRO A C 1
ATOM 681 O O . PRO A 1 84 ? -4.017 -11.445 23.702 1.00 48.00 84 PRO A O 1
ATOM 684 N N . PHE A 1 85 ? -5.365 -9.719 23.245 1.00 50.28 85 PHE A N 1
ATOM 685 C CA . PHE A 1 85 ? -6.618 -10.452 23.467 1.00 50.28 85 PHE A CA 1
ATOM 686 C C . PHE A 1 85 ? -7.069 -11.330 22.285 1.00 50.28 85 PHE A C 1
ATOM 688 O O . PHE A 1 85 ? -7.948 -12.170 22.462 1.00 50.28 85 PHE A O 1
ATOM 695 N N . LEU A 1 86 ? -6.497 -11.163 21.085 1.00 45.06 86 LEU A N 1
ATOM 696 C CA . LEU A 1 86 ? -6.791 -12.024 19.930 1.00 45.06 86 LEU A CA 1
ATOM 697 C C . LEU A 1 86 ? -5.943 -13.301 19.922 1.00 45.06 86 LEU A C 1
ATOM 699 O O . LEU A 1 86 ? -6.257 -14.209 19.161 1.00 45.06 86 LEU A O 1
ATOM 703 N N . GLY A 1 87 ? -4.961 -13.432 20.824 1.00 45.53 87 GLY A N 1
ATOM 704 C CA . GLY A 1 87 ? -4.278 -14.707 21.077 1.00 45.53 87 GLY A CA 1
ATOM 705 C C . GLY A 1 87 ? -5.222 -15.827 21.543 1.00 45.53 87 GLY A C 1
ATOM 706 O O . GLY A 1 87 ? -4.900 -16.997 21.392 1.00 45.53 87 GLY A O 1
ATOM 707 N N . ALA A 1 88 ? -6.417 -15.488 22.044 1.00 48.44 88 ALA A N 1
ATOM 708 C CA . ALA A 1 88 ? -7.455 -16.453 22.416 1.00 48.44 88 ALA A CA 1
ATOM 709 C C . ALA A 1 88 ? -8.360 -16.896 21.243 1.00 48.44 88 ALA A C 1
ATOM 711 O O . ALA A 1 88 ? -9.203 -17.769 21.425 1.00 48.44 88 ALA A O 1
ATOM 712 N N . PHE A 1 89 ? -8.215 -16.301 20.052 1.00 42.16 89 PHE A N 1
ATOM 713 C CA . PHE A 1 89 ? -8.961 -16.682 18.843 1.00 42.16 89 PHE A CA 1
ATOM 714 C C . PHE A 1 89 ? -8.176 -17.636 17.931 1.00 42.16 89 PHE A C 1
ATOM 716 O O . PHE A 1 89 ? -8.565 -17.844 16.779 1.00 42.16 89 PHE A O 1
ATOM 723 N N . ASP A 1 90 ? -7.113 -18.253 18.454 1.00 40.50 90 ASP A N 1
ATOM 724 C CA . ASP A 1 90 ? -6.547 -19.467 17.877 1.00 40.50 90 ASP A CA 1
ATOM 725 C C . ASP A 1 90 ? -7.567 -20.607 18.055 1.00 40.50 90 ASP A C 1
ATOM 727 O O . ASP A 1 90 ? -7.595 -21.338 19.044 1.00 40.50 90 ASP A O 1
ATOM 731 N N . LEU A 1 91 ? -8.508 -20.705 17.113 1.00 47.16 91 LEU A N 1
ATOM 732 C CA . LEU A 1 91 ? -9.577 -21.709 17.067 1.00 47.16 91 LEU A CA 1
ATOM 733 C C . LEU A 1 91 ? -9.047 -23.115 16.711 1.00 47.16 91 LEU A C 1
ATOM 735 O O . LEU A 1 91 ? -9.725 -23.889 16.042 1.00 47.16 91 LEU A O 1
ATOM 739 N N . GLN A 1 92 ? -7.864 -23.486 17.209 1.00 47.34 92 GLN A N 1
ATOM 740 C CA . GLN A 1 92 ? -7.467 -24.887 17.378 1.00 47.34 92 GLN A CA 1
ATOM 741 C C . GLN A 1 92 ? -8.027 -25.518 18.668 1.00 47.34 92 GLN A C 1
ATOM 743 O O . GLN A 1 92 ? -7.798 -26.699 18.908 1.00 47.34 92 GLN A O 1
ATOM 748 N N . VAL A 1 93 ? -8.836 -24.796 19.459 1.00 39.00 93 VAL A N 1
ATOM 749 C CA . VAL A 1 93 ? -9.486 -25.323 20.683 1.00 39.00 93 VAL A CA 1
ATOM 750 C C . VAL A 1 93 ? -11.024 -25.323 20.594 1.00 39.00 93 VAL A C 1
ATOM 752 O O . VAL A 1 93 ? -11.720 -25.155 21.585 1.00 39.00 93 VAL A O 1
ATOM 755 N N . LEU A 1 94 ? -11.596 -25.530 19.403 1.00 39.44 94 LEU A N 1
ATOM 756 C CA . LEU A 1 94 ? -13.010 -25.934 19.271 1.00 39.44 94 LEU A CA 1
ATOM 757 C C . LEU A 1 94 ? -13.150 -27.259 18.502 1.00 39.44 94 LEU A C 1
ATOM 759 O O . LEU A 1 94 ? -14.034 -27.446 17.672 1.00 39.44 94 LEU A O 1
ATOM 763 N N . CYS A 1 95 ? -12.222 -28.175 18.765 1.00 40.47 95 CYS A N 1
ATOM 764 C CA . CYS A 1 95 ? -12.356 -29.606 18.500 1.00 40.47 95 CYS A CA 1
ATOM 765 C C . CYS A 1 95 ? -11.909 -30.374 19.755 1.00 40.47 95 CYS A C 1
ATOM 767 O O . CYS A 1 95 ? -10.965 -31.157 19.697 1.00 40.47 95 CYS A O 1
ATOM 769 N N . LEU A 1 96 ? -12.552 -30.085 20.892 1.00 35.72 96 LEU A N 1
ATOM 770 C CA . LEU A 1 96 ? -12.714 -30.969 22.053 1.00 35.72 96 LEU A CA 1
ATOM 771 C C . LEU A 1 96 ? -13.886 -30.475 22.906 1.00 35.72 96 LEU A C 1
ATOM 773 O O . LEU A 1 96 ? -13.942 -29.251 23.158 1.00 35.72 96 LEU A O 1
#

Organism: NCBI:txid34286

pLDDT: mean 71.6, std 16.26, range [35.72, 91.19]

InterPro domains:
  IPR001128 Cytochrome P450 [PF00067] (2-67)
  IPR036396 Cytochrome P450 superfamily [G3DSA:1.10.630.10] (1-75)
  IPR036396 Cytochrome P450 superfamily [SSF48264] (2-90)

Foldseek 3Di:
DDLVPDDDDPVNVVVVVCCCVPQVDPVNVVVCPVVLVVLVVVLVVVVVVCVVVVHDDDVVVSVVVSVVSSCVVSVVVPVVVVCVPCVVVPPPPPPD